Protein AF-A0A0R2K7Y6-F1 (afdb_monomer_lite)

Foldseek 3Di:
DCVVVPDDPPVVAPLVVLVVVLVVLVVCVVVVVDDPVVSVVVNVVSVVVNVVSVVVVVVVVVD

Radius of gyration: 13.6 Å; chains: 1; bounding box: 31×22×37 Å

Sequence (63 aa):
MLKRFGVFVYVGKRLWDIELMALELDHLRESDVIDKETFIKAKLVIEREHRIEEQREQEKNKS

Organism: NCBI:txid89059

Structure (mmCIF, N/CA/C/O backbone):
data_AF-A0A0R2K7Y6-F1
#
_entry.id   AF-A0A0R2K7Y6-F1
#
loop_
_atom_site.group_PDB
_atom_site.id
_atom_site.type_symbol
_atom_site.label_atom_id
_atom_site.label_alt_id
_atom_site.label_comp_id
_atom_site.label_asym_id
_atom_site.label_entity_id
_atom_site.label_seq_id
_atom_site.pdbx_PDB_ins_code
_atom_site.Cartn_x
_atom_site.Cartn_y
_atom_site.Cartn_z
_atom_site.occupancy
_atom_site.B_iso_or_equiv
_atom_site.auth_seq_id
_atom_site.auth_comp_id
_atom_site.auth_asym_id
_atom_site.auth_atom_id
_atom_site.pdbx_PDB_model_num
ATOM 1 N N . MET A 1 1 ? -1.413 5.645 -8.683 1.00 40.00 1 MET A N 1
ATOM 2 C CA . MET A 1 1 ? -2.197 6.126 -9.829 1.00 40.00 1 MET A CA 1
ATOM 3 C C . MET A 1 1 ? -2.528 7.598 -9.671 1.00 40.00 1 MET A C 1
ATOM 5 O O . MET A 1 1 ? -2.039 8.387 -10.463 1.00 40.00 1 MET A O 1
ATOM 9 N N . LEU A 1 2 ? -3.256 8.008 -8.633 1.00 48.34 2 LEU A N 1
ATOM 10 C CA . LEU A 1 2 ? -3.854 9.348 -8.565 1.00 48.34 2 LEU A CA 1
ATOM 11 C C . LEU A 1 2 ? -2.998 10.435 -7.879 1.00 48.34 2 LEU A C 1
ATOM 13 O O . LEU A 1 2 ? -3.197 11.624 -8.126 1.00 48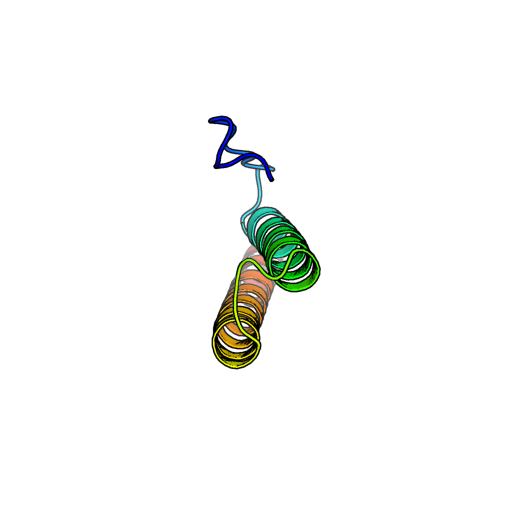.34 2 LEU A O 1
ATOM 17 N N . LYS A 1 3 ? -1.962 10.056 -7.118 1.00 45.34 3 LYS A N 1
ATOM 18 C CA . LYS A 1 3 ? -1.039 11.012 -6.467 1.00 45.34 3 LYS A CA 1
ATOM 19 C C . LYS A 1 3 ? -0.201 11.859 -7.429 1.00 45.34 3 LYS A C 1
ATOM 21 O O . LYS A 1 3 ? 0.159 12.979 -7.089 1.00 45.34 3 LYS A O 1
ATOM 26 N N . ARG A 1 4 ? 0.083 11.366 -8.636 1.00 47.41 4 ARG A N 1
ATOM 27 C CA . ARG A 1 4 ? 0.789 12.134 -9.680 1.00 47.41 4 ARG A CA 1
ATOM 28 C C . ARG A 1 4 ? -0.151 13.063 -10.473 1.00 47.41 4 ARG A C 1
ATOM 30 O O . ARG A 1 4 ? 0.340 13.921 -11.194 1.00 47.41 4 ARG A O 1
ATOM 37 N N . PHE A 1 5 ? -1.472 12.917 -10.282 1.00 56.31 5 PHE A N 1
ATOM 38 C CA . PHE A 1 5 ? -2.552 13.735 -10.859 1.00 56.31 5 PHE A CA 1
ATOM 39 C C . PHE A 1 5 ? -3.304 14.587 -9.807 1.00 56.31 5 PHE A C 1
ATOM 41 O O . PHE A 1 5 ? -4.331 15.178 -10.122 1.00 56.31 5 PHE A O 1
ATOM 48 N N . GLY A 1 6 ? -2.821 14.656 -8.557 1.00 45.22 6 GLY A N 1
ATOM 49 C CA . GLY A 1 6 ? -3.396 15.504 -7.500 1.00 45.22 6 GLY A CA 1
ATOM 50 C C . GLY A 1 6 ? -4.633 14.954 -6.780 1.00 45.22 6 GLY A C 1
ATOM 51 O O . GLY A 1 6 ? -5.242 15.681 -5.999 1.00 45.22 6 GLY A O 1
ATOM 52 N N . VAL A 1 7 ? -5.014 13.691 -6.989 1.00 53.00 7 VAL A N 1
ATOM 53 C CA . VAL A 1 7 ? -6.207 13.129 -6.342 1.00 53.00 7 VAL A CA 1
ATOM 54 C C . VAL A 1 7 ? -5.813 12.308 -5.110 1.00 53.00 7 VAL A C 1
ATOM 56 O O . VAL A 1 7 ? -5.171 11.260 -5.195 1.00 53.00 7 VAL A O 1
ATOM 59 N N . PHE A 1 8 ? -6.212 12.817 -3.945 1.00 56.22 8 PHE A N 1
ATOM 60 C CA . PHE A 1 8 ? -6.238 12.089 -2.681 1.00 56.22 8 PHE A CA 1
ATOM 61 C C . PHE A 1 8 ? -7.542 11.294 -2.624 1.00 56.22 8 PHE A C 1
ATOM 63 O O . PHE A 1 8 ? -8.597 11.869 -2.365 1.00 56.22 8 PHE A O 1
ATOM 70 N N . VAL A 1 9 ? -7.496 9.986 -2.868 1.00 54.34 9 VAL A N 1
ATOM 71 C CA . VAL A 1 9 ? -8.654 9.138 -2.566 1.00 54.34 9 VAL A CA 1
ATOM 72 C C . VAL A 1 9 ? -8.544 8.740 -1.103 1.00 54.34 9 VAL A C 1
ATOM 74 O O . VAL A 1 9 ? -7.850 7.790 -0.771 1.00 54.34 9 VAL A O 1
ATOM 77 N N . TYR A 1 10 ? -9.187 9.525 -0.240 1.00 58.94 10 TYR A N 1
ATOM 78 C CA . TYR A 1 10 ? -9.559 9.092 1.101 1.00 58.94 10 TYR A CA 1
ATOM 79 C C . TYR A 1 10 ? -10.867 8.322 0.960 1.00 58.94 10 TYR A C 1
ATOM 81 O O . TYR A 1 10 ? -11.926 8.931 0.813 1.00 58.94 10 TYR A O 1
ATOM 89 N N . VAL A 1 11 ? -10.819 6.989 0.996 1.00 59.09 11 VAL A N 1
ATOM 90 C CA . VAL A 1 11 ? -12.044 6.164 0.881 1.00 59.09 11 VAL A CA 1
ATOM 91 C C . VAL A 1 11 ? -12.885 6.192 2.170 1.00 59.09 11 VAL A C 1
ATOM 93 O O . VAL A 1 11 ? -13.918 5.537 2.274 1.00 59.09 11 VAL A O 1
ATOM 96 N N . GLY A 1 12 ? -12.444 6.959 3.173 1.00 68.88 12 GLY A N 1
ATOM 97 C CA . GLY A 1 12 ? -13.117 7.157 4.455 1.00 68.88 12 GLY A CA 1
ATOM 98 C C . GLY A 1 12 ? -12.698 6.166 5.541 1.00 68.88 12 GLY A C 1
ATOM 99 O O . GLY A 1 12 ? -12.979 6.418 6.710 1.00 68.88 12 GLY A O 1
ATOM 100 N N . LYS A 1 13 ? -11.977 5.083 5.200 1.00 84.12 13 LYS A N 1
ATOM 101 C CA . LYS A 1 13 ? -11.312 4.214 6.186 1.00 84.12 13 LYS A CA 1
ATOM 102 C C . LYS A 1 13 ? -9.863 3.944 5.814 1.00 84.12 13 LYS A C 1
ATOM 104 O O . LYS A 1 13 ? -9.559 3.622 4.668 1.00 84.12 13 LYS A O 1
ATOM 109 N N . ARG A 1 14 ? -9.004 3.973 6.832 1.00 89.38 14 ARG A N 1
ATOM 110 C CA . ARG A 1 14 ? -7.559 3.774 6.712 1.00 89.38 14 ARG A CA 1
ATOM 111 C C . ARG A 1 14 ? -7.186 2.435 6.072 1.00 89.38 14 ARG A C 1
ATOM 113 O O . ARG A 1 14 ? -6.235 2.394 5.303 1.00 89.38 14 ARG A O 1
ATOM 120 N N . LEU A 1 15 ? -7.948 1.376 6.346 1.00 90.56 15 LEU A N 1
ATOM 121 C CA . LEU A 1 15 ? -7.720 0.053 5.762 1.00 90.56 15 LEU A CA 1
ATOM 122 C C . LEU A 1 15 ? -7.824 0.075 4.228 1.00 90.56 15 LEU A C 1
ATOM 124 O O . LEU A 1 15 ? -6.948 -0.434 3.541 1.00 90.56 15 LEU A O 1
ATOM 128 N N . TRP A 1 16 ? -8.832 0.760 3.682 1.00 89.56 16 TRP A N 1
ATOM 129 C CA . TRP A 1 16 ? -9.003 0.892 2.232 1.00 89.56 16 TRP A CA 1
ATOM 130 C C . TRP A 1 16 ? -7.890 1.711 1.577 1.00 89.56 16 TRP A C 1
ATOM 132 O O . TRP A 1 16 ? -7.475 1.400 0.463 1.00 89.56 16 TRP A O 1
ATOM 142 N N . ASP A 1 17 ? -7.385 2.740 2.262 1.00 89.81 17 ASP A N 1
ATOM 143 C CA . ASP A 1 17 ? -6.252 3.520 1.756 1.00 89.81 17 ASP A CA 1
ATOM 144 C C . ASP A 1 17 ? -4.983 2.649 1.663 1.00 89.81 17 ASP A C 1
ATOM 146 O O . ASP A 1 17 ? -4.202 2.797 0.723 1.00 89.81 17 ASP A O 1
ATOM 150 N N . ILE A 1 18 ? -4.782 1.729 2.617 1.00 92.69 18 ILE A N 1
ATOM 151 C CA . ILE A 1 18 ? -3.658 0.777 2.623 1.00 92.69 18 ILE A CA 1
ATOM 152 C C . ILE A 1 18 ? -3.782 -0.210 1.453 1.00 92.69 18 ILE A C 1
ATOM 154 O O . ILE A 1 18 ? -2.809 -0.397 0.721 1.00 92.69 18 ILE A O 1
ATOM 158 N N . GLU A 1 19 ? -4.978 -0.751 1.210 1.00 92.38 19 GLU A N 1
ATOM 159 C CA . GLU A 1 19 ? -5.252 -1.630 0.062 1.00 92.38 19 GLU A CA 1
ATOM 160 C C . GLU A 1 19 ? -5.000 -0.927 -1.278 1.00 92.38 1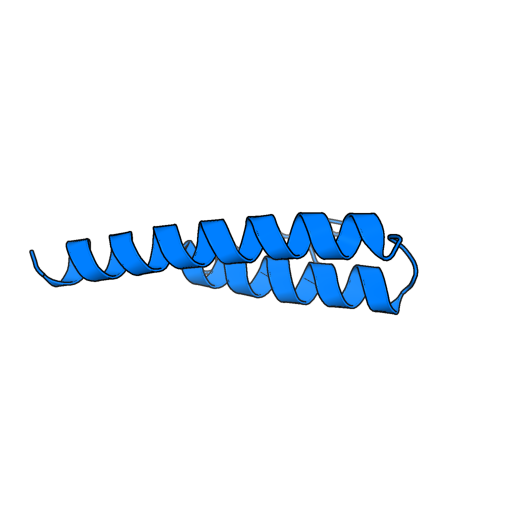9 GLU A C 1
ATOM 162 O O . GLU A 1 19 ? -4.346 -1.462 -2.177 1.00 92.38 19 GLU A O 1
ATOM 167 N N . LEU A 1 20 ? -5.450 0.325 -1.406 1.00 92.00 20 LEU A N 1
ATOM 168 C CA . LEU A 1 20 ? -5.195 1.117 -2.605 1.00 92.00 20 LEU A CA 1
ATOM 169 C C . LEU A 1 20 ? -3.694 1.381 -2.791 1.00 92.00 20 LEU A C 1
ATOM 171 O O . LEU A 1 20 ? -3.190 1.313 -3.911 1.00 92.00 20 LEU A O 1
ATOM 175 N N . MET A 1 21 ? -2.961 1.654 -1.709 1.00 91.88 21 MET A N 1
ATOM 176 C CA . MET A 1 21 ? -1.507 1.813 -1.761 1.00 91.88 21 MET A CA 1
ATOM 177 C C . MET A 1 21 ? -0.795 0.530 -2.207 1.00 91.88 21 MET A C 1
ATOM 179 O O . MET A 1 21 ? 0.166 0.627 -2.971 1.00 91.88 21 MET A O 1
ATOM 183 N N . ALA A 1 22 ? -1.260 -0.647 -1.776 1.00 93.50 22 ALA A N 1
ATOM 184 C CA . ALA A 1 22 ? -0.723 -1.933 -2.221 1.00 93.50 22 ALA A CA 1
ATOM 185 C C . ALA A 1 22 ? -0.896 -2.112 -3.739 1.00 93.50 22 ALA A C 1
ATOM 187 O O . ALA A 1 22 ? 0.072 -2.403 -4.443 1.00 93.50 22 ALA A O 1
ATOM 188 N N . LEU A 1 23 ? -2.096 -1.824 -4.254 1.00 94.56 23 LEU A N 1
ATOM 189 C CA . LEU A 1 23 ? -2.394 -1.879 -5.687 1.00 94.56 23 LEU A CA 1
ATOM 190 C C . LEU A 1 23 ? -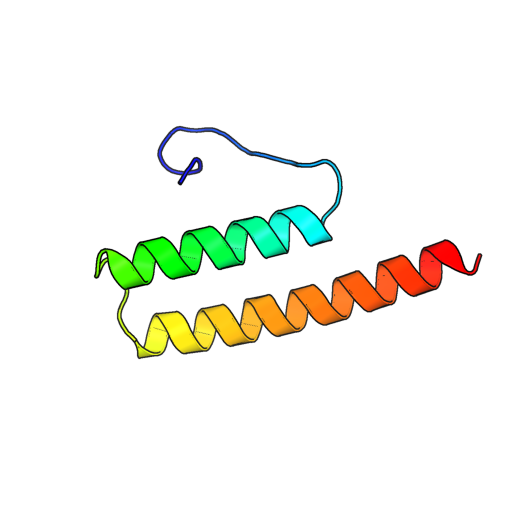1.541 -0.887 -6.496 1.00 94.56 23 LEU A C 1
ATOM 192 O O . LEU A 1 23 ? -1.044 -1.200 -7.576 1.00 94.56 23 LEU A O 1
ATOM 196 N N . GLU A 1 24 ? -1.356 0.336 -5.993 1.00 93.69 24 GLU A N 1
ATOM 197 C CA . GLU A 1 24 ? -0.488 1.318 -6.649 1.00 93.69 24 GLU A CA 1
ATOM 198 C C . GLU A 1 24 ? 0.980 0.871 -6.672 1.00 93.69 24 GLU A C 1
ATOM 200 O O . GLU A 1 24 ? 1.663 1.106 -7.670 1.00 93.69 24 GLU A O 1
ATOM 205 N N . LEU A 1 25 ? 1.459 0.226 -5.605 1.00 95.31 25 LEU A N 1
ATOM 206 C CA . LEU A 1 25 ? 2.817 -0.306 -5.524 1.00 95.31 25 LEU A CA 1
ATOM 207 C C . LEU A 1 25 ? 3.046 -1.440 -6.536 1.00 95.31 25 LEU A C 1
ATOM 209 O O . LEU A 1 25 ? 4.103 -1.480 -7.168 1.00 95.31 25 LEU A O 1
ATOM 213 N N . ASP A 1 26 ? 2.055 -2.314 -6.723 1.00 95.38 26 ASP A N 1
ATOM 214 C CA . ASP A 1 26 ? 2.099 -3.385 -7.723 1.00 95.38 26 ASP A CA 1
ATOM 215 C C . ASP A 1 26 ? 2.210 -2.801 -9.144 1.00 95.38 26 ASP A C 1
ATOM 217 O O . ASP A 1 26 ? 3.129 -3.153 -9.884 1.00 95.38 26 ASP A O 1
ATOM 221 N N . HIS A 1 27 ? 1.406 -1.790 -9.487 1.00 96.06 27 HIS A N 1
ATOM 222 C CA . HIS A 1 27 ? 1.518 -1.119 -10.788 1.00 96.06 27 HIS A CA 1
ATOM 223 C C . HIS A 1 27 ? 2.873 -0.422 -11.016 1.00 96.06 27 HIS A C 1
ATOM 225 O O . HIS A 1 27 ? 3.389 -0.405 -12.136 1.00 96.06 27 HIS A O 1
ATOM 231 N N . LEU A 1 28 ? 3.476 0.174 -9.979 1.00 95.88 28 LEU A N 1
ATOM 232 C CA . LEU A 1 28 ? 4.815 0.774 -10.090 1.00 95.88 28 LEU A CA 1
ATOM 233 C C . LEU A 1 28 ? 5.885 -0.281 -10.388 1.00 95.88 28 LEU A C 1
ATOM 235 O O . LEU A 1 28 ? 6.832 -0.011 -11.124 1.00 95.88 28 LEU A O 1
ATOM 239 N N . ARG A 1 29 ? 5.730 -1.483 -9.831 1.00 96.75 29 ARG A N 1
ATOM 240 C CA . ARG A 1 29 ? 6.626 -2.611 -10.081 1.00 96.75 29 ARG A CA 1
ATOM 241 C C . ARG A 1 29 ? 6.425 -3.222 -11.466 1.00 96.75 29 ARG A C 1
ATOM 243 O O . ARG A 1 29 ? 7.410 -3.608 -12.083 1.00 96.75 29 ARG A O 1
ATOM 250 N N . GLU A 1 30 ? 5.186 -3.315 -11.941 1.00 97.12 30 GLU A N 1
ATOM 251 C CA . GLU A 1 30 ? 4.849 -3.809 -13.287 1.00 97.12 30 GLU A CA 1
ATOM 252 C C . GLU A 1 30 ? 5.303 -2.857 -14.398 1.00 97.12 30 GLU A C 1
ATOM 254 O O . GLU A 1 30 ? 5.641 -3.296 -15.492 1.00 97.12 30 GLU A O 1
ATOM 259 N N . SER A 1 31 ? 5.339 -1.555 -14.110 1.00 97.31 31 SER A N 1
ATOM 260 C CA . SER A 1 31 ? 5.843 -0.523 -15.025 1.00 97.31 31 SER A CA 1
ATOM 261 C C . SER A 1 31 ? 7.358 -0.295 -14.928 1.00 97.31 31 SER A C 1
ATOM 263 O O . SER A 1 31 ? 7.855 0.676 -15.498 1.00 97.31 31 SER A O 1
ATOM 265 N N . ASP A 1 32 ? 8.082 -1.156 -14.199 1.00 96.12 32 ASP A N 1
ATOM 266 C CA . ASP A 1 32 ? 9.529 -1.065 -13.938 1.00 96.12 32 ASP A CA 1
ATOM 267 C C . ASP A 1 32 ? 9.986 0.303 -13.382 1.00 96.12 32 ASP A C 1
ATOM 269 O O . ASP A 1 32 ? 11.143 0.705 -13.514 1.00 96.12 32 ASP A O 1
ATOM 273 N N . VAL A 1 33 ? 9.090 1.034 -12.707 1.00 97.75 33 VAL A N 1
ATOM 274 C CA . VAL A 1 33 ? 9.402 2.329 -12.075 1.00 97.75 33 VAL A CA 1
ATOM 275 C C . VAL A 1 33 ? 10.209 2.142 -10.786 1.00 97.75 33 VAL A C 1
ATOM 277 O O . VAL A 1 33 ? 10.957 3.036 -10.391 1.00 97.75 33 VAL A O 1
ATOM 280 N N . ILE A 1 34 ? 10.064 0.990 -10.124 1.00 96.69 34 ILE A N 1
ATOM 281 C CA . ILE A 1 34 ? 10.806 0.619 -8.912 1.00 96.69 34 ILE A CA 1
ATOM 282 C C . ILE A 1 34 ? 11.443 -0.762 -9.062 1.00 96.69 34 ILE A C 1
ATOM 284 O O . ILE A 1 34 ? 10.868 -1.670 -9.663 1.00 96.69 34 ILE A O 1
ATOM 288 N N . ASP A 1 35 ? 12.616 -0.943 -8.458 1.00 97.38 35 ASP A N 1
ATOM 289 C CA . ASP A 1 35 ? 13.307 -2.226 -8.453 1.00 97.38 35 ASP A CA 1
ATOM 290 C C . ASP A 1 35 ? 12.647 -3.250 -7.504 1.00 97.38 35 ASP A C 1
ATOM 292 O O . ASP A 1 35 ? 11.820 -2.936 -6.639 1.00 97.38 35 ASP A O 1
ATOM 296 N N . LYS A 1 36 ? 13.036 -4.521 -7.659 1.00 96.88 36 LYS A N 1
ATOM 297 C CA . LYS A 1 36 ? 12.490 -5.638 -6.877 1.00 96.88 36 LYS A CA 1
ATOM 298 C C . LYS A 1 36 ? 12.765 -5.521 -5.377 1.00 96.88 36 LYS A C 1
ATOM 300 O O . LYS A 1 36 ? 11.907 -5.920 -4.592 1.00 96.88 36 LYS A O 1
ATOM 305 N N . GLU A 1 37 ? 13.932 -5.033 -4.973 1.00 97.62 37 GLU A N 1
ATOM 306 C CA . GLU A 1 37 ? 14.290 -4.909 -3.559 1.00 97.62 37 GLU A CA 1
ATOM 307 C C . GLU A 1 37 ? 13.433 -3.830 -2.889 1.00 97.62 37 GLU A C 1
ATOM 309 O O . GLU A 1 37 ? 12.841 -4.074 -1.834 1.00 97.62 37 GLU A O 1
ATOM 314 N N . THR A 1 38 ? 13.295 -2.676 -3.546 1.00 97.50 38 THR A N 1
ATOM 315 C CA . THR A 1 38 ? 12.421 -1.578 -3.118 1.00 97.50 38 THR A CA 1
ATOM 316 C C . THR A 1 38 ? 10.970 -2.037 -3.008 1.00 97.50 38 THR A C 1
ATOM 318 O O . THR A 1 38 ? 10.322 -1.800 -1.986 1.00 97.50 38 THR A O 1
ATOM 321 N N . PHE A 1 39 ? 10.472 -2.762 -4.012 1.00 96.75 39 PHE A N 1
ATOM 322 C CA . PHE A 1 39 ? 9.126 -3.328 -3.999 1.00 96.75 39 PHE A CA 1
ATOM 323 C C . PHE A 1 39 ? 8.885 -4.257 -2.800 1.00 96.75 39 PHE A C 1
ATOM 325 O O . PHE A 1 39 ? 7.899 -4.092 -2.084 1.00 96.75 39 PHE A O 1
ATOM 332 N N . ILE A 1 40 ? 9.798 -5.200 -2.537 1.00 97.81 40 ILE A N 1
ATOM 333 C CA . ILE A 1 40 ? 9.659 -6.154 -1.424 1.00 97.81 40 ILE A CA 1
ATOM 334 C C . ILE A 1 40 ? 9.645 -5.422 -0.079 1.00 97.81 40 ILE A C 1
ATOM 336 O O . ILE A 1 40 ? 8.780 -5.690 0.756 1.00 97.81 40 ILE A O 1
ATOM 340 N N . LYS A 1 41 ? 10.571 -4.477 0.133 1.00 97.81 41 LYS A N 1
ATOM 341 C CA . LYS A 1 41 ? 10.628 -3.691 1.375 1.00 97.81 41 LYS A CA 1
ATOM 342 C C . LYS A 1 41 ? 9.345 -2.890 1.590 1.00 97.81 41 LYS A C 1
ATOM 344 O O . LYS A 1 41 ? 8.803 -2.900 2.693 1.00 97.81 41 LYS A O 1
ATOM 349 N N . ALA A 1 42 ? 8.840 -2.235 0.546 1.00 97.12 42 ALA A N 1
ATOM 350 C CA . ALA A 1 42 ? 7.602 -1.469 0.623 1.00 97.12 42 ALA A CA 1
ATOM 351 C C . ALA A 1 42 ? 6.390 -2.367 0.917 1.00 97.12 42 ALA A C 1
ATOM 353 O O . ALA A 1 42 ? 5.586 -2.032 1.787 1.00 97.12 42 ALA A O 1
ATOM 354 N N . LYS A 1 43 ? 6.298 -3.540 0.275 1.00 96.25 43 LYS A N 1
ATOM 355 C CA . LYS A 1 43 ? 5.205 -4.495 0.502 1.00 96.25 43 LYS A CA 1
ATOM 356 C C . LYS A 1 43 ? 5.189 -4.997 1.949 1.00 96.25 43 LYS A C 1
ATOM 358 O O . LYS A 1 43 ? 4.139 -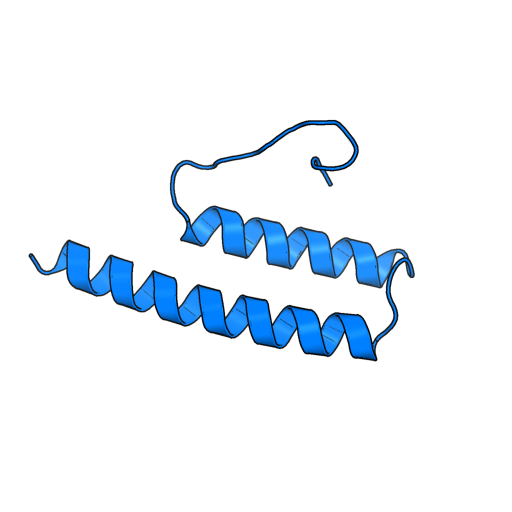4.990 2.575 1.00 96.25 43 LYS A O 1
ATOM 363 N N . LEU A 1 44 ? 6.352 -5.296 2.537 1.00 97.75 44 LEU A N 1
ATOM 364 C CA . LEU A 1 44 ? 6.457 -5.674 3.957 1.00 97.75 44 LEU A CA 1
ATOM 365 C C . LEU A 1 44 ? 5.942 -4.590 4.916 1.00 97.75 44 LEU A C 1
ATOM 367 O O . LEU A 1 44 ? 5.316 -4.908 5.928 1.00 97.75 44 LEU A O 1
ATOM 371 N N . VAL A 1 45 ? 6.207 -3.315 4.619 1.00 97.44 45 VAL A N 1
ATOM 372 C CA . VAL A 1 45 ? 5.705 -2.198 5.433 1.00 97.44 45 VAL A CA 1
ATOM 373 C C . VAL A 1 45 ? 4.187 -2.084 5.311 1.00 97.44 45 VAL A C 1
ATOM 375 O O . VAL A 1 45 ? 3.513 -1.965 6.330 1.00 97.44 45 VAL A O 1
ATOM 378 N N . ILE A 1 46 ? 3.647 -2.166 4.093 1.00 96.06 46 ILE A N 1
ATOM 379 C CA . ILE A 1 46 ? 2.200 -2.108 3.840 1.00 96.06 46 ILE A CA 1
ATOM 380 C C . ILE A 1 46 ? 1.469 -3.233 4.583 1.00 96.06 46 ILE A C 1
ATOM 382 O O . ILE A 1 46 ? 0.524 -2.952 5.312 1.00 96.06 46 ILE A O 1
ATOM 386 N N . GLU A 1 47 ? 1.960 -4.471 4.497 1.00 96.25 47 GLU A N 1
ATOM 387 C CA . GLU A 1 47 ? 1.397 -5.631 5.208 1.00 96.25 47 GLU A CA 1
ATOM 388 C C . GLU A 1 47 ? 1.370 -5.436 6.731 1.00 96.25 47 GLU A C 1
ATOM 390 O O . GLU A 1 47 ? 0.411 -5.796 7.420 1.00 96.25 47 GLU A O 1
ATOM 395 N N . ARG A 1 48 ? 2.433 -4.843 7.286 1.00 97.31 48 ARG A N 1
ATOM 396 C CA . ARG A 1 48 ? 2.496 -4.531 8.716 1.00 97.31 48 ARG A CA 1
ATOM 397 C C . ARG A 1 48 ? 1.442 -3.497 9.104 1.00 97.31 48 ARG A C 1
ATOM 399 O O . ARG A 1 48 ? 0.769 -3.679 10.118 1.00 97.31 48 ARG A O 1
ATOM 406 N N . GLU A 1 49 ? 1.318 -2.423 8.331 1.00 96.50 49 GLU A N 1
ATOM 407 C CA . GLU A 1 49 ? 0.341 -1.365 8.597 1.00 96.50 49 GLU A CA 1
ATOM 408 C C . GLU A 1 49 ? -1.097 -1.868 8.430 1.00 96.50 49 GLU A C 1
ATOM 410 O O . GLU A 1 49 ? -1.944 -1.530 9.256 1.00 96.50 49 GLU A O 1
ATOM 415 N N . HIS A 1 50 ? -1.356 -2.728 7.437 1.00 96.25 50 HIS A N 1
ATOM 416 C CA . HIS A 1 50 ? -2.648 -3.389 7.250 1.00 96.25 50 HIS A CA 1
ATOM 417 C C . HIS A 1 50 ? -3.052 -4.146 8.514 1.00 96.25 50 HIS A C 1
ATOM 419 O O . HIS A 1 50 ? -4.087 -3.855 9.108 1.00 96.25 50 HIS A O 1
ATOM 425 N N . ARG A 1 51 ? -2.178 -5.034 9.004 1.00 96.75 51 ARG A N 1
ATOM 426 C CA . ARG A 1 51 ? -2.443 -5.837 10.205 1.00 96.75 51 ARG A CA 1
ATOM 427 C C . ARG A 1 51 ? -2.723 -4.984 11.442 1.00 96.75 51 ARG A C 1
ATOM 429 O O . ARG A 1 51 ? -3.595 -5.323 12.240 1.00 96.75 51 ARG A O 1
ATOM 436 N N . ILE A 1 52 ? -1.968 -3.902 11.630 1.00 97.31 52 ILE A N 1
ATOM 437 C CA . ILE A 1 52 ? -2.166 -2.986 12.762 1.00 97.31 52 ILE A CA 1
ATOM 438 C C . ILE A 1 52 ? -3.533 -2.306 12.662 1.00 97.31 52 ILE A C 1
ATOM 440 O O . ILE A 1 52 ? -4.236 -2.191 13.666 1.00 97.31 52 ILE A O 1
ATOM 444 N N . GLU A 1 53 ? -3.922 -1.857 11.471 1.00 95.56 53 GLU A N 1
ATOM 445 C CA . GLU A 1 53 ? -5.210 -1.194 11.285 1.00 95.56 53 GLU A CA 1
ATOM 446 C C . GLU A 1 53 ? -6.387 -2.172 11.398 1.00 95.56 53 GLU A C 1
ATOM 448 O O . GLU A 1 53 ? -7.390 -1.838 12.025 1.00 95.56 53 GLU A O 1
ATOM 453 N N . GLU A 1 54 ? -6.252 -3.405 10.901 1.00 95.19 54 GLU A N 1
ATOM 454 C CA . GLU A 1 54 ? -7.242 -4.468 11.115 1.00 95.19 54 GLU A CA 1
ATOM 455 C C . GLU A 1 54 ? -7.484 -4.728 12.602 1.00 95.19 54 GLU A C 1
ATOM 457 O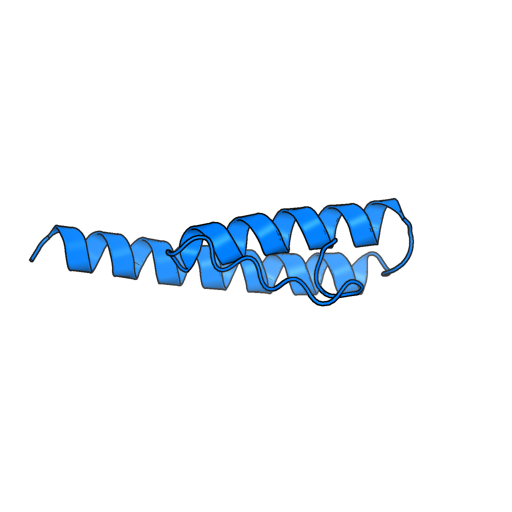 O . GLU A 1 54 ? -8.633 -4.815 13.038 1.00 95.19 54 GLU A O 1
ATOM 462 N N . GLN A 1 55 ? -6.413 -4.828 13.397 1.00 95.81 55 GLN A N 1
ATOM 463 C CA . GLN A 1 55 ? -6.518 -5.018 14.846 1.00 95.81 55 GLN A CA 1
ATOM 464 C C . GLN A 1 55 ? -7.263 -3.855 15.508 1.00 95.81 55 GLN A C 1
ATOM 466 O O . GLN A 1 55 ? -8.170 -4.083 16.306 1.00 95.81 55 GLN A O 1
ATOM 471 N N . ARG A 1 56 ? -6.954 -2.613 15.121 1.00 94.12 56 ARG A N 1
ATOM 472 C CA . ARG A 1 56 ? -7.643 -1.418 15.635 1.00 94.12 56 ARG A CA 1
ATOM 473 C C . ARG A 1 56 ? -9.125 -1.395 15.282 1.00 94.12 56 ARG A C 1
ATOM 475 O O . ARG A 1 56 ? -9.944 -1.044 16.126 1.00 94.12 56 ARG A O 1
ATOM 482 N N . GLU A 1 57 ? -9.491 -1.755 14.055 1.00 92.44 57 GLU A N 1
ATOM 483 C CA . GLU A 1 57 ? -10.900 -1.826 13.653 1.00 92.44 57 GLU A CA 1
ATOM 484 C C . GLU A 1 57 ? -11.641 -2.935 14.417 1.00 92.44 57 GLU A C 1
ATOM 486 O O . GLU A 1 57 ? -12.779 -2.736 14.843 1.00 92.44 57 GLU A O 1
ATOM 491 N N . GLN A 1 58 ? -10.993 -4.078 14.671 1.00 92.25 58 GLN A N 1
ATOM 492 C CA . GLN A 1 58 ? -11.561 -5.138 15.512 1.00 92.25 58 GLN A CA 1
ATOM 493 C C . GLN A 1 58 ? -11.763 -4.697 16.966 1.00 92.25 58 GLN A C 1
ATOM 495 O O . GLN A 1 58 ? -12.761 -5.077 17.574 1.00 92.25 58 GLN A O 1
ATOM 500 N N . GLU A 1 59 ? -10.840 -3.916 17.529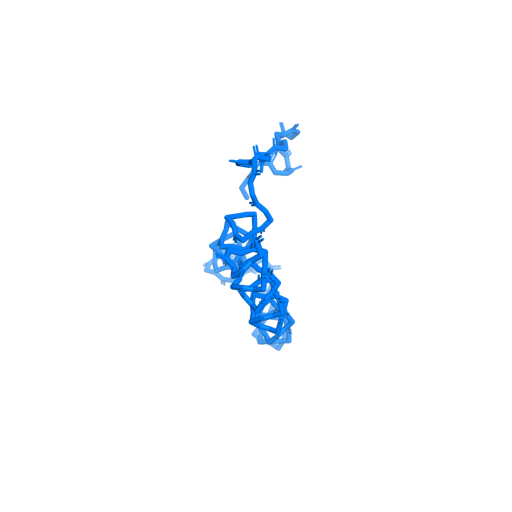 1.00 93.19 59 GLU A N 1
ATOM 501 C CA . GLU A 1 59 ? -10.973 -3.348 18.876 1.00 93.19 59 GLU A CA 1
ATOM 502 C C . GLU A 1 59 ? -12.124 -2.340 18.954 1.00 93.19 59 GLU A C 1
ATOM 504 O O . GLU A 1 59 ? -12.951 -2.440 19.859 1.00 93.19 59 GLU A O 1
ATOM 509 N N . LYS A 1 60 ? -12.245 -1.429 17.977 1.00 88.50 60 LYS A N 1
ATOM 510 C CA . LYS A 1 60 ? -13.362 -0.470 17.908 1.00 88.50 60 LYS A CA 1
ATOM 511 C C . LYS A 1 60 ? -14.723 -1.159 17.824 1.00 88.50 60 LYS A C 1
ATOM 513 O O . LYS A 1 60 ? -15.659 -0.716 18.470 1.00 88.50 60 LYS A O 1
ATOM 518 N N . ASN A 1 61 ? -14.831 -2.242 17.052 1.00 82.56 61 ASN A N 1
ATOM 519 C CA . ASN A 1 61 ? -16.094 -2.963 16.857 1.00 82.56 61 ASN A CA 1
ATOM 520 C C . ASN A 1 61 ? -16.532 -3.798 18.074 1.00 82.56 61 ASN A C 1
ATOM 522 O O . ASN A 1 61 ? -17.649 -4.312 18.084 1.00 82.56 61 ASN A O 1
ATOM 526 N N . LYS A 1 62 ? -15.655 -3.991 19.068 1.00 76.56 62 LYS A N 1
ATOM 527 C CA . LYS A 1 62 ? -15.959 -4.721 20.311 1.00 76.56 62 LYS A CA 1
ATOM 528 C C . LYS A 1 62 ? -16.424 -3.810 21.451 1.00 76.56 62 LYS A C 1
ATOM 530 O O . LYS A 1 62 ? -16.815 -4.340 22.490 1.00 76.56 62 LYS A O 1
ATOM 535 N N . SER A 1 63 ? -16.336 -2.491 21.279 1.00 58.88 63 SER A N 1
ATOM 536 C CA . SER A 1 63 ? -16.681 -1.481 22.284 1.00 58.88 63 SER A CA 1
ATOM 537 C C . SER A 1 63 ? -18.040 -0.849 22.019 1.00 58.88 63 SER A C 1
ATOM 539 O O . SER A 1 63 ? -18.612 -0.359 23.016 1.00 58.88 63 SER A O 1
#

InterPro domains:
  IPR009256 YqgQ-like [PF06014] (1-52)
  IPR023164 YqgQ-like superfamily [G3DSA:1.10.287.760] (1-61)
  IPR023164 YqgQ-like superfamily [SSF158379] (1-53)

pLDDT: mean 85.77, std 17.35, range [40.0, 97.81]

Secondary structure (DSSP, 8-state):
--GGGT-----SSHHHHHHHHHHHHHHHHHTTSS-HHHHHHHHHHHHHHHHHHHHHHHHHTT-